Protein AF-A0A8J2MKS6-F1 (afdb_monomer_lite)

Secondary structure (DSSP, 8-state):
-HHHHH--EEEEEEEPPGGGPPPEEEES-SSPPPPTT--EEEE-S-HHHHHHHHH--HHHHSS---GGG----TT-

Radius of gyration: 13.7 Å; chains: 1; bounding box: 35×25×32 Å

Organism: Cotesia congregata (NCBI:txid51543)

Structure (mmCIF, N/CA/C/O backbone):
data_AF-A0A8J2MKS6-F1
#
_entry.id   AF-A0A8J2MKS6-F1
#
loop_
_atom_site.group_PDB
_atom_site.id
_atom_site.type_symbol
_atom_site.label_atom_id
_atom_site.label_alt_id
_atom_site.label_comp_id
_atom_site.label_asym_id
_atom_site.label_entity_id
_atom_site.label_seq_id
_atom_site.pdbx_PDB_ins_code
_atom_site.Cartn_x
_atom_site.Cartn_y
_atom_site.Cartn_z
_atom_site.occupancy
_atom_site.B_iso_or_equiv
_atom_site.auth_seq_id
_atom_site.auth_comp_id
_atom_site.auth_asym_id
_atom_site.auth_atom_id
_atom_site.pdbx_PDB_model_num
ATOM 1 N N . LEU A 1 1 ? -6.121 -4.435 -3.006 1.00 86.75 1 LEU A N 1
ATOM 2 C CA . LEU A 1 1 ? -5.425 -4.196 -1.721 1.00 86.75 1 LEU A CA 1
ATOM 3 C C . LEU A 1 1 ? -5.413 -2.710 -1.369 1.00 86.75 1 LEU A C 1
ATOM 5 O O . LEU A 1 1 ? -6.165 -2.344 -0.479 1.00 86.75 1 LEU A O 1
ATOM 9 N N . CYS A 1 2 ? -4.641 -1.860 -2.063 1.00 91.00 2 CYS A N 1
ATOM 10 C CA . CYS A 1 2 ? -4.487 -0.440 -1.700 1.00 91.00 2 CYS A CA 1
ATOM 11 C C . CYS A 1 2 ? -5.823 0.310 -1.619 1.00 91.00 2 CYS A C 1
ATOM 13 O O . CYS A 1 2 ? -6.184 0.805 -0.558 1.00 91.00 2 CYS A O 1
ATOM 15 N N . PHE A 1 3 ? -6.605 0.303 -2.699 1.00 92.38 3 PHE A N 1
ATOM 16 C CA . PHE A 1 3 ? -7.880 1.019 -2.717 1.00 92.38 3 PHE A CA 1
ATOM 17 C C . PHE A 1 3 ? -8.946 0.331 -1.853 1.00 92.38 3 PHE A C 1
ATOM 19 O O . PHE A 1 3 ? -9.617 0.961 -1.044 1.00 92.38 3 PHE A O 1
ATOM 26 N N . THR A 1 4 ? -9.080 -0.990 -1.990 1.00 91.38 4 THR A N 1
ATOM 27 C CA . THR A 1 4 ? -10.188 -1.736 -1.380 1.00 91.38 4 THR A CA 1
ATOM 28 C C . THR A 1 4 ? -10.051 -1.940 0.128 1.00 91.38 4 THR A C 1
ATOM 30 O O . THR A 1 4 ? -11.055 -1.836 0.825 1.00 91.38 4 THR A O 1
ATOM 33 N N . LYS A 1 5 ? -8.839 -2.215 0.629 1.00 90.69 5 LYS A N 1
ATOM 34 C CA . LYS A 1 5 ? -8.581 -2.471 2.057 1.00 90.69 5 LYS A CA 1
ATOM 35 C C . LYS A 1 5 ? -7.931 -1.291 2.772 1.00 90.69 5 LYS A C 1
ATOM 37 O O . LYS A 1 5 ? -8.308 -1.005 3.892 1.00 90.69 5 LYS A O 1
ATOM 42 N N . LEU A 1 6 ? -6.957 -0.620 2.152 1.00 92.75 6 LEU A N 1
ATOM 43 C CA . LEU A 1 6 ? -6.215 0.462 2.819 1.00 92.75 6 LEU A CA 1
ATOM 44 C C . LEU A 1 6 ? -6.848 1.847 2.622 1.00 92.75 6 LEU A C 1
ATOM 46 O O . LEU A 1 6 ? -6.402 2.798 3.255 1.00 92.75 6 LEU A O 1
ATOM 50 N N . LYS A 1 7 ? -7.836 1.965 1.721 1.00 93.50 7 LYS A N 1
ATOM 51 C CA . LYS A 1 7 ? -8.429 3.237 1.271 1.00 93.50 7 LYS A CA 1
ATOM 52 C C . LYS A 1 7 ? -7.400 4.230 0.717 1.00 93.50 7 LYS A C 1
ATOM 54 O O . LYS A 1 7 ? -7.568 5.437 0.821 1.00 93.50 7 LYS A O 1
ATOM 59 N N . LEU A 1 8 ? -6.338 3.714 0.094 1.00 94.94 8 LEU A N 1
ATOM 60 C CA . LEU A 1 8 ? -5.284 4.511 -0.535 1.00 94.94 8 LEU A CA 1
ATOM 61 C C . LEU A 1 8 ? -5.323 4.337 -2.051 1.00 94.94 8 LEU A C 1
ATOM 63 O O . LEU A 1 8 ? -5.303 3.208 -2.556 1.00 94.94 8 LEU A O 1
ATOM 67 N N . LEU A 1 9 ? -5.321 5.447 -2.787 1.00 95.25 9 LEU A N 1
ATOM 68 C CA . LEU A 1 9 ? -5.249 5.422 -4.244 1.00 95.25 9 LEU A CA 1
ATOM 69 C C . LEU A 1 9 ? -3.781 5.427 -4.686 1.00 95.25 9 LEU A C 1
ATOM 71 O O . LEU A 1 9 ? -3.110 6.447 -4.580 1.00 95.25 9 LEU A O 1
ATOM 75 N N . LEU A 1 10 ? -3.279 4.289 -5.172 1.00 94.81 10 LEU A N 1
ATOM 76 C CA . LEU A 1 10 ? -1.938 4.175 -5.760 1.00 94.81 10 LEU A CA 1
ATOM 77 C C . LEU A 1 10 ? -1.960 4.708 -7.202 1.00 94.81 10 LEU A C 1
ATOM 79 O O . LEU A 1 10 ? -2.688 4.170 -8.032 1.00 94.81 10 LEU A O 1
ATOM 83 N N . LEU A 1 11 ? -1.157 5.731 -7.497 1.00 94.75 11 LEU A N 1
ATOM 84 C CA . LEU A 1 11 ? -1.052 6.347 -8.825 1.00 94.75 11 LEU A CA 1
ATOM 85 C C . LEU A 1 11 ? 0.124 5.817 -9.644 1.00 94.75 11 LEU A C 1
ATOM 87 O O . LEU A 1 11 ? -0.003 5.564 -10.842 1.00 94.75 11 LEU A O 1
ATOM 91 N N . ALA A 1 12 ? 1.286 5.706 -9.009 1.00 95.38 12 ALA A N 1
ATOM 92 C CA . ALA A 1 12 ? 2.538 5.411 -9.685 1.00 95.38 12 ALA A CA 1
ATOM 93 C C . ALA A 1 12 ? 3.463 4.603 -8.780 1.00 95.38 12 ALA A C 1
ATOM 95 O O . ALA A 1 12 ? 3.321 4.608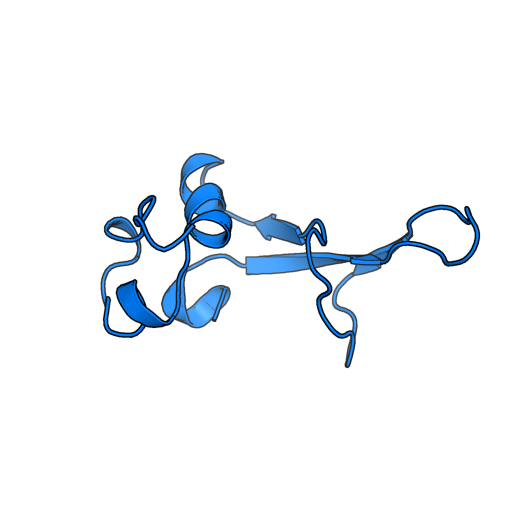 -7.555 1.00 95.38 12 ALA A O 1
ATOM 96 N N . ILE A 1 13 ? 4.428 3.931 -9.394 1.00 94.38 13 ILE A N 1
ATOM 97 C CA . ILE A 1 13 ? 5.517 3.255 -8.695 1.00 94.38 13 ILE A CA 1
ATOM 98 C C . ILE A 1 13 ? 6.850 3.636 -9.321 1.00 94.38 13 ILE A C 1
ATOM 100 O O . ILE A 1 13 ? 6.946 3.904 -10.519 1.00 94.38 13 ILE A O 1
ATOM 104 N N . GLU A 1 14 ? 7.885 3.637 -8.501 1.00 92.75 14 GLU A N 1
ATOM 105 C CA . GLU A 1 14 ? 9.261 3.712 -8.955 1.00 92.75 14 GLU A CA 1
ATOM 106 C C . GLU A 1 14 ? 9.709 2.344 -9.488 1.00 92.75 14 GLU A C 1
ATOM 108 O O . GLU A 1 14 ? 9.634 1.323 -8.799 1.00 92.75 14 GLU A O 1
ATOM 113 N N . ILE A 1 15 ? 10.201 2.329 -10.722 1.00 88.69 15 ILE A N 1
ATOM 114 C CA . ILE A 1 15 ? 10.880 1.189 -11.324 1.00 88.69 15 ILE A CA 1
ATOM 115 C C . ILE A 1 15 ? 12.369 1.515 -11.321 1.00 88.69 15 ILE A C 1
ATOM 117 O O . ILE A 1 15 ? 12.809 2.436 -12.013 1.00 88.69 15 ILE A O 1
ATOM 121 N N . LYS A 1 16 ? 13.136 0.766 -10.527 1.00 84.69 16 LYS A N 1
ATOM 122 C CA . LYS A 1 16 ? 14.595 0.893 -10.489 1.00 84.69 16 LYS A CA 1
ATOM 123 C C . LYS A 1 16 ? 15.171 0.429 -11.823 1.00 84.69 16 LYS A C 1
ATOM 125 O O . LYS A 1 16 ? 14.793 -0.635 -12.313 1.00 84.69 16 LYS A O 1
ATOM 130 N N . GLY A 1 17 ? 16.055 1.235 -12.402 1.00 76.88 17 GLY A N 1
ATOM 131 C CA . GLY A 1 17 ? 16.817 0.844 -13.580 1.00 76.88 17 GLY A CA 1
ATOM 132 C C . GLY A 1 17 ? 17.806 -0.275 -13.250 1.00 76.88 17 GLY A C 1
ATOM 133 O O . GLY A 1 17 ? 18.300 -0.379 -12.126 1.00 76.88 17 GLY A O 1
ATOM 134 N N . GLU A 1 18 ? 18.093 -1.134 -14.224 1.00 78.06 18 GLU A N 1
ATOM 135 C CA . GLU A 1 18 ? 19.158 -2.132 -14.095 1.00 78.06 18 GLU A CA 1
ATOM 136 C C . GLU A 1 18 ? 20.536 -1.478 -14.288 1.00 78.06 18 GLU A C 1
ATOM 138 O O . GLU A 1 18 ? 20.676 -0.498 -15.018 1.00 78.06 18 GLU A O 1
ATOM 143 N N . GLY A 1 19 ? 21.568 -2.013 -13.628 1.00 72.88 19 GLY A N 1
ATOM 144 C CA . GLY A 1 19 ? 22.964 -1.646 -13.908 1.00 72.88 19 GLY A CA 1
ATOM 145 C C . GLY A 1 19 ? 23.366 -0.202 -13.579 1.00 72.88 19 GLY A C 1
ATOM 146 O O . GLY A 1 19 ? 24.303 0.307 -14.182 1.00 72.88 19 GLY A O 1
ATOM 147 N N . GLY A 1 20 ? 22.676 0.464 -12.646 1.00 68.06 20 GLY A N 1
ATOM 148 C CA . GLY A 1 20 ? 22.962 1.859 -12.279 1.00 68.06 20 GLY A CA 1
ATOM 149 C C . GLY A 1 20 ? 22.270 2.898 -13.164 1.00 68.06 20 GLY A C 1
ATOM 150 O O . GLY A 1 20 ? 22.557 4.084 -13.036 1.00 68.06 20 GLY A O 1
ATOM 151 N N . ALA A 1 21 ? 21.356 2.470 -14.039 1.00 77.12 21 ALA A N 1
ATOM 152 C CA . ALA A 1 21 ? 20.480 3.377 -14.767 1.00 77.12 21 ALA A CA 1
ATOM 153 C C . ALA A 1 21 ? 19.481 4.074 -13.829 1.00 77.12 21 ALA A C 1
ATOM 155 O O . ALA A 1 21 ? 19.034 3.499 -12.831 1.00 77.12 21 ALA A O 1
ATOM 156 N N . ASP A 1 22 ? 19.096 5.296 -14.197 1.00 83.00 22 ASP A N 1
ATOM 157 C CA . ASP A 1 22 ? 18.165 6.114 -13.423 1.00 83.00 22 ASP A CA 1
ATOM 158 C C . ASP A 1 22 ? 16.830 5.403 -13.167 1.00 83.00 22 ASP A C 1
ATOM 160 O O . ASP A 1 22 ? 16.240 4.762 -14.049 1.00 83.00 22 ASP A O 1
ATOM 164 N N . SER A 1 23 ? 16.323 5.566 -11.945 1.00 85.94 23 SER A N 1
ATOM 165 C CA . SER A 1 23 ? 14.969 5.163 -11.581 1.00 85.94 23 SER A CA 1
ATOM 166 C C . SER A 1 23 ? 13.937 5.917 -12.417 1.00 85.94 23 SER A C 1
ATOM 168 O O . SER A 1 23 ? 14.013 7.134 -12.591 1.00 85.94 23 SER A O 1
ATOM 170 N N . LYS A 1 24 ? 12.912 5.204 -12.887 1.00 90.31 24 LYS A N 1
ATOM 171 C CA . LYS A 1 24 ? 11.793 5.794 -13.628 1.00 90.31 24 LYS A CA 1
ATOM 172 C C . LYS A 1 24 ? 10.524 5.734 -12.798 1.00 90.31 24 LYS A C 1
ATOM 174 O O . LYS A 1 24 ? 10.167 4.685 -12.266 1.00 90.31 24 LYS A O 1
ATOM 179 N N . ILE A 1 25 ? 9.799 6.846 -12.739 1.00 92.88 25 ILE A N 1
ATOM 180 C CA . ILE A 1 25 ? 8.446 6.863 -12.181 1.00 92.88 25 ILE A CA 1
ATOM 181 C C . ILE A 1 25 ? 7.497 6.386 -13.274 1.00 92.88 25 ILE A C 1
ATOM 183 O O . ILE A 1 25 ? 7.362 7.021 -14.318 1.00 92.88 25 ILE A O 1
ATOM 187 N N . SER A 1 26 ? 6.837 5.258 -13.038 1.00 92.88 26 SER A N 1
ATOM 188 C CA . SER A 1 26 ? 5.845 4.718 -13.955 1.00 92.88 26 SER A CA 1
ATOM 189 C C . SER A 1 26 ? 4.446 5.005 -13.430 1.00 92.88 26 SER A C 1
ATOM 191 O O . SER A 1 26 ? 4.086 4.569 -12.334 1.00 92.88 26 SER A O 1
ATOM 193 N N . ILE A 1 27 ? 3.664 5.756 -14.208 1.00 94.75 27 ILE A N 1
ATOM 194 C CA . ILE A 1 27 ? 2.288 6.139 -13.875 1.00 94.75 27 ILE A CA 1
ATOM 195 C C . ILE A 1 27 ? 1.345 5.044 -14.368 1.00 94.75 27 ILE A C 1
ATOM 197 O O . ILE A 1 27 ? 1.318 4.738 -15.557 1.00 94.75 27 ILE A O 1
ATOM 201 N N . ASN A 1 28 ? 0.572 4.466 -13.447 1.00 92.31 28 ASN A N 1
ATOM 202 C CA . ASN A 1 28 ? -0.345 3.353 -13.693 1.00 92.31 28 ASN A CA 1
ATOM 203 C C . ASN A 1 28 ? 0.237 2.242 -14.603 1.00 92.31 28 ASN A C 1
ATOM 205 O O . ASN A 1 28 ? -0.349 1.924 -15.648 1.00 92.31 28 ASN A O 1
ATOM 209 N N . PRO A 1 29 ? 1.397 1.652 -14.252 1.00 89.25 29 PRO A N 1
ATOM 210 C CA . PRO A 1 29 ? 1.987 0.612 -15.075 1.00 89.25 29 PRO A CA 1
ATOM 211 C C . PRO A 1 29 ? 1.082 -0.614 -15.117 1.00 89.25 29 PRO A C 1
ATOM 213 O O . PRO A 1 29 ? 0.656 -1.139 -14.086 1.00 89.25 29 PRO A O 1
ATOM 216 N N . ARG A 1 30 ? 0.839 -1.128 -16.321 1.00 87.62 30 ARG A N 1
ATOM 217 C CA . ARG A 1 30 ? 0.130 -2.395 -16.514 1.00 87.62 30 ARG A CA 1
ATOM 218 C C . ARG A 1 30 ? 1.124 -3.551 -16.442 1.00 87.62 30 ARG A C 1
ATOM 220 O O . ARG A 1 30 ? 2.118 -3.553 -17.157 1.00 87.62 30 ARG A O 1
ATOM 227 N N . GLY A 1 31 ? 0.857 -4.532 -15.580 1.00 81.69 31 GLY A N 1
ATOM 228 C CA . GLY A 1 31 ? 1.653 -5.764 -15.488 1.00 81.69 31 GLY A CA 1
ATOM 229 C C . GLY A 1 31 ? 3.012 -5.635 -14.788 1.00 81.69 31 GLY A C 1
ATOM 230 O O . GLY A 1 31 ? 3.755 -6.614 -14.745 1.00 81.69 31 GLY A O 1
ATOM 231 N N . ALA A 1 32 ? 3.345 -4.475 -14.212 1.00 84.25 32 ALA A N 1
ATOM 232 C CA . ALA A 1 32 ? 4.574 -4.328 -13.438 1.00 84.25 32 ALA A CA 1
ATOM 233 C C . ALA A 1 32 ? 4.508 -5.138 -12.136 1.00 84.25 32 ALA A C 1
ATOM 235 O O . ALA A 1 32 ? 3.535 -5.065 -11.381 1.00 84.25 32 ALA A O 1
ATOM 236 N N . LYS A 1 33 ? 5.571 -5.898 -11.860 1.00 85.12 33 LYS A N 1
ATOM 237 C CA . LYS A 1 33 ? 5.755 -6.569 -10.572 1.00 85.12 33 LYS A CA 1
ATOM 238 C C . LYS A 1 33 ? 6.344 -5.576 -9.575 1.00 85.12 33 LYS A C 1
ATOM 240 O O . LYS A 1 33 ? 7.310 -4.885 -9.881 1.00 85.12 33 LYS A O 1
ATOM 245 N N . ILE A 1 34 ? 5.766 -5.524 -8.379 1.00 88.38 34 ILE A N 1
ATOM 246 C CA . ILE A 1 34 ? 6.274 -4.696 -7.284 1.00 88.38 34 ILE A CA 1
ATOM 247 C C . ILE A 1 34 ? 7.429 -5.454 -6.627 1.00 88.38 34 ILE A C 1
ATOM 249 O O . ILE A 1 34 ? 7.234 -6.561 -6.123 1.00 88.38 34 ILE A O 1
ATOM 253 N N . ALA A 1 35 ? 8.623 -4.867 -6.653 1.00 87.12 35 ALA A N 1
ATOM 254 C CA . ALA A 1 35 ? 9.797 -5.419 -5.995 1.00 87.12 35 ALA A CA 1
ATOM 255 C C . ALA A 1 35 ? 9.850 -4.987 -4.520 1.00 87.12 35 ALA A C 1
ATOM 257 O O . ALA A 1 35 ? 9.143 -4.078 -4.073 1.00 87.12 35 ALA A O 1
ATOM 258 N N . ALA A 1 36 ? 10.712 -5.640 -3.741 1.00 86.88 36 ALA A N 1
ATOM 259 C CA . ALA A 1 36 ? 11.000 -5.178 -2.392 1.00 86.88 36 ALA A CA 1
ATOM 260 C C . ALA A 1 36 ? 11.575 -3.751 -2.436 1.00 86.88 36 ALA A C 1
ATOM 262 O O . ALA A 1 36 ? 12.407 -3.430 -3.285 1.00 86.88 36 ALA A O 1
ATOM 263 N N . ASN A 1 37 ? 11.147 -2.902 -1.498 1.00 87.25 37 ASN A N 1
ATOM 264 C CA . ASN A 1 37 ? 11.568 -1.499 -1.407 1.00 87.25 37 ASN A CA 1
ATOM 265 C C . ASN A 1 37 ? 11.251 -0.656 -2.661 1.00 87.25 37 ASN A C 1
ATOM 267 O O . ASN A 1 37 ? 11.976 0.293 -2.956 1.00 87.25 37 ASN A O 1
ATOM 271 N N . THR A 1 38 ? 10.189 -0.992 -3.400 1.00 91.88 38 THR A N 1
ATOM 272 C CA . THR A 1 38 ? 9.614 -0.106 -4.422 1.00 91.88 38 THR A CA 1
ATOM 273 C C . THR A 1 38 ? 8.919 1.080 -3.758 1.00 91.88 38 THR A C 1
ATOM 275 O O . THR A 1 38 ? 8.058 0.897 -2.893 1.00 91.88 38 THR A O 1
ATOM 278 N N . GLN A 1 39 ? 9.247 2.295 -4.195 1.00 93.69 39 GLN A N 1
ATOM 279 C CA . GLN A 1 39 ? 8.540 3.495 -3.770 1.00 93.69 39 GLN A CA 1
ATOM 280 C C . GLN A 1 39 ? 7.212 3.626 -4.529 1.00 93.69 39 GLN A C 1
ATOM 282 O O . GLN A 1 39 ? 7.171 3.568 -5.757 1.00 93.69 39 GLN A O 1
ATOM 287 N N . GLY A 1 40 ? 6.111 3.775 -3.791 1.00 94.12 40 GLY A N 1
ATOM 288 C CA . GLY A 1 40 ? 4.773 3.985 -4.346 1.00 94.12 40 GLY A CA 1
ATOM 289 C C . GLY A 1 40 ? 4.285 5.411 -4.105 1.00 94.12 40 GLY A C 1
ATOM 290 O O . GLY A 1 40 ? 4.528 5.980 -3.043 1.00 94.12 40 GLY A O 1
ATOM 291 N N . PHE A 1 41 ? 3.569 5.968 -5.076 1.00 94.94 41 PHE A N 1
ATOM 292 C CA . PHE A 1 41 ? 2.975 7.301 -5.011 1.00 94.94 41 PHE A CA 1
ATOM 293 C C . PHE A 1 41 ? 1.472 7.175 -4.793 1.00 94.94 41 PHE A C 1
ATOM 295 O O . PHE A 1 41 ? 0.772 6.581 -5.616 1.00 94.94 41 PHE A O 1
ATOM 302 N N . PHE A 1 42 ? 0.980 7.732 -3.690 1.00 96.06 42 PHE A N 1
ATOM 303 C CA . PHE A 1 42 ? -0.408 7.592 -3.265 1.00 96.06 42 PHE A CA 1
ATOM 304 C C . PHE A 1 42 ? -1.109 8.949 -3.170 1.00 96.06 42 PHE A C 1
ATOM 306 O O . PHE A 1 42 ? -0.493 9.934 -2.773 1.00 96.06 42 PHE A O 1
ATOM 313 N N . ILE A 1 43 ? -2.409 8.972 -3.467 1.00 94.44 43 ILE A N 1
ATOM 314 C CA . ILE A 1 43 ? -3.325 10.029 -3.026 1.00 94.44 43 ILE A CA 1
ATOM 315 C C . ILE A 1 43 ? -4.017 9.542 -1.748 1.00 94.44 43 ILE A C 1
ATOM 317 O O . ILE A 1 43 ? -4.589 8.448 -1.722 1.00 94.44 43 ILE A O 1
ATOM 321 N N . ALA A 1 44 ? -3.950 10.365 -0.704 1.00 94.56 44 ALA A N 1
ATOM 322 C CA . ALA A 1 44 ? -4.549 10.145 0.610 1.00 94.56 44 ALA A CA 1
ATOM 323 C C . ALA A 1 44 ? -4.858 11.497 1.272 1.00 94.56 44 ALA A C 1
ATOM 325 O O . ALA A 1 44 ? -4.412 12.535 0.780 1.00 94.56 44 ALA A O 1
ATOM 326 N N . GLN A 1 45 ? -5.589 11.493 2.389 1.00 93.12 45 GLN A N 1
ATOM 327 C CA . GLN A 1 45 ? -5.910 12.727 3.115 1.00 93.12 45 GLN A CA 1
ATOM 328 C C . GLN A 1 45 ? -4.750 13.197 4.000 1.00 93.12 45 GLN A C 1
ATOM 330 O O . GLN A 1 45 ? -4.638 14.383 4.302 1.00 93.12 45 GLN A O 1
ATOM 335 N N . SER A 1 46 ? -3.869 12.281 4.415 1.00 94.56 46 SER A N 1
ATOM 336 C CA . SER A 1 46 ? -2.684 12.606 5.211 1.00 94.56 46 SER A CA 1
ATOM 337 C C . SER A 1 46 ? -1.542 11.609 5.001 1.00 94.56 46 SER A C 1
ATOM 339 O O . SER A 1 46 ? -1.741 10.486 4.534 1.00 94.56 46 SER A O 1
ATOM 341 N N . ALA A 1 47 ? -0.328 11.998 5.400 1.00 91.38 47 ALA A N 1
ATOM 342 C CA . ALA A 1 47 ? 0.834 11.108 5.382 1.00 91.38 47 ALA A CA 1
ATOM 343 C C . ALA A 1 47 ? 0.671 9.902 6.329 1.00 91.38 47 ALA A C 1
ATOM 345 O O . ALA A 1 47 ? 1.184 8.817 6.047 1.00 91.38 47 ALA A O 1
ATOM 346 N N . ASP A 1 48 ? -0.059 10.067 7.433 1.00 90.81 48 ASP A N 1
ATOM 347 C CA . ASP A 1 48 ? -0.286 9.000 8.408 1.00 90.81 48 ASP A CA 1
ATOM 348 C C . ASP A 1 48 ? -1.150 7.872 7.839 1.00 90.81 48 ASP A C 1
ATOM 350 O O . ASP A 1 48 ? -0.865 6.697 8.077 1.00 90.81 48 ASP A O 1
ATOM 354 N N . GLU A 1 49 ? -2.128 8.198 6.994 1.00 92.94 49 GLU A N 1
ATOM 355 C CA . GLU A 1 49 ? -2.912 7.193 6.275 1.00 92.94 49 GLU A CA 1
ATOM 356 C C . GLU A 1 49 ? -2.050 6.343 5.338 1.00 92.94 49 GLU A C 1
ATOM 358 O O . GLU A 1 49 ? -2.262 5.131 5.228 1.00 92.94 49 GLU A O 1
ATOM 363 N N . VAL A 1 50 ? -1.055 6.959 4.690 1.00 94.00 50 VAL A N 1
ATOM 364 C CA . V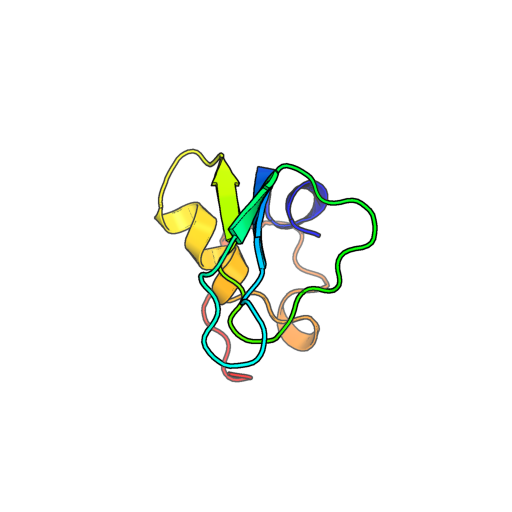AL A 1 50 ? -0.143 6.277 3.760 1.00 94.00 50 VAL A CA 1
ATOM 365 C C . VAL A 1 50 ? 0.765 5.290 4.497 1.00 94.00 50 VAL A C 1
ATOM 367 O O . VAL A 1 50 ? 1.046 4.210 3.970 1.00 94.00 50 VAL A O 1
ATOM 370 N N . LYS A 1 51 ? 1.162 5.579 5.747 1.00 92.56 51 LYS A N 1
ATOM 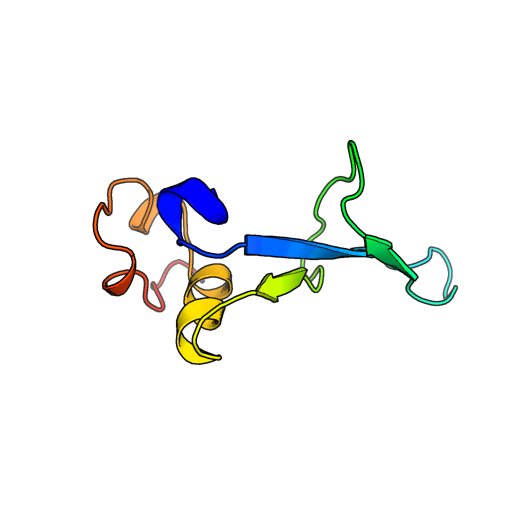371 C CA . LYS A 1 51 ? 2.004 4.675 6.561 1.00 92.56 51 LYS A CA 1
ATOM 372 C C . LYS A 1 51 ? 1.390 3.281 6.736 1.00 92.56 51 LYS A C 1
ATOM 374 O O . LYS A 1 51 ? 2.123 2.304 6.883 1.00 92.56 51 LYS A O 1
ATOM 379 N N . ARG A 1 52 ? 0.063 3.144 6.648 1.00 93.25 52 ARG A N 1
ATOM 380 C CA . ARG A 1 52 ? -0.626 1.842 6.698 1.00 93.25 52 ARG A CA 1
ATOM 381 C C . ARG A 1 52 ? -0.171 0.889 5.594 1.00 93.25 52 ARG A C 1
ATOM 383 O O . ARG A 1 52 ? -0.053 -0.307 5.846 1.00 93.25 52 ARG A O 1
ATOM 390 N N . ALA A 1 53 ? 0.144 1.400 4.400 1.00 93.50 53 ALA A N 1
ATOM 391 C CA . ALA A 1 53 ? 0.684 0.584 3.310 1.00 93.50 53 ALA A CA 1
ATOM 392 C C . ALA A 1 53 ? 2.038 -0.040 3.671 1.00 93.50 53 ALA A C 1
ATOM 394 O O . ALA A 1 53 ? 2.314 -1.174 3.287 1.00 93.50 53 ALA A O 1
ATOM 395 N N . TRP A 1 54 ? 2.852 0.669 4.457 1.00 92.25 54 TRP A N 1
ATOM 396 C CA . TRP A 1 54 ? 4.137 0.169 4.940 1.00 92.25 54 TRP A CA 1
ATOM 397 C C . TRP A 1 54 ? 3.989 -0.885 6.046 1.00 92.25 54 TRP A C 1
ATOM 399 O O . TRP A 1 54 ? 4.756 -1.849 6.098 1.00 92.25 54 TRP A O 1
ATOM 409 N N . PHE A 1 55 ? 2.997 -0.709 6.923 1.00 93.12 55 PHE A N 1
ATOM 410 C CA . PHE A 1 55 ? 2.733 -1.608 8.049 1.00 93.12 55 PHE A CA 1
ATOM 411 C C . PHE A 1 55 ? 1.851 -2.811 7.705 1.00 93.12 55 PHE A C 1
ATOM 413 O O . PHE A 1 55 ? 1.715 -3.721 8.527 1.00 93.12 55 PHE A O 1
ATOM 420 N N . TYR A 1 56 ? 1.240 -2.836 6.520 1.00 93.69 56 TYR A N 1
ATOM 421 C CA . TYR A 1 56 ? 0.366 -3.927 6.118 1.00 93.69 56 TYR A CA 1
ATOM 422 C C . TYR A 1 56 ? 1.112 -5.268 6.122 1.00 93.69 56 TYR A C 1
ATOM 424 O O . TYR A 1 56 ? 2.147 -5.437 5.478 1.00 93.69 56 TYR A O 1
ATOM 432 N N . CYS A 1 57 ? 0.543 -6.244 6.823 1.00 94.75 57 CYS A N 1
ATOM 433 C CA . CYS A 1 57 ? 1.007 -7.618 6.858 1.00 94.75 57 CYS A CA 1
ATOM 434 C C . CYS A 1 57 ? -0.197 -8.504 6.580 1.00 94.75 57 CYS A C 1
ATOM 436 O O . CYS A 1 57 ? -1.223 -8.358 7.241 1.00 94.75 57 CYS A O 1
ATOM 438 N N . LYS A 1 58 ? -0.080 -9.429 5.625 1.00 92.31 58 LYS A N 1
ATOM 439 C CA . LYS A 1 58 ? -1.184 -10.333 5.294 1.00 92.31 58 LYS A CA 1
ATOM 440 C C . LYS A 1 58 ? -1.590 -11.177 6.511 1.00 92.31 58 LYS A C 1
ATOM 442 O O . LYS A 1 58 ? -2.756 -11.194 6.859 1.00 92.31 58 LYS A O 1
ATOM 447 N N . ALA A 1 59 ? -0.627 -11.759 7.226 1.00 93.94 59 ALA A N 1
ATOM 448 C CA . ALA A 1 59 ? -0.911 -12.623 8.374 1.00 93.94 59 ALA A CA 1
ATOM 449 C C . ALA A 1 59 ? -1.636 -11.914 9.536 1.00 93.94 59 ALA A C 1
ATOM 451 O O . ALA A 1 59 ? -2.399 -12.553 10.249 1.00 93.94 59 ALA A O 1
ATOM 452 N N . CYS A 1 60 ? -1.407 -10.611 9.741 1.00 94.00 60 CYS A N 1
ATOM 453 C CA . CYS A 1 60 ? -2.023 -9.867 10.848 1.00 94.00 60 CYS A CA 1
ATOM 454 C C . CYS A 1 60 ? -3.235 -9.029 10.432 1.00 94.00 60 CYS A C 1
ATOM 456 O O . CYS A 1 60 ? -4.108 -8.776 11.254 1.00 94.00 60 CYS A O 1
ATOM 458 N N . HIS A 1 61 ? -3.260 -8.528 9.194 1.00 94.44 61 HIS A N 1
ATOM 459 C CA . HIS A 1 61 ? -4.190 -7.481 8.762 1.00 94.44 61 HIS A CA 1
ATOM 460 C C . HIS A 1 61 ? -5.104 -7.916 7.605 1.00 94.44 61 HIS A C 1
ATOM 462 O O . HIS A 1 61 ? -5.804 -7.076 7.041 1.00 94.44 61 HIS A O 1
ATOM 468 N N . GLU A 1 62 ? -5.111 -9.197 7.221 1.00 93.69 62 GLU A N 1
ATOM 469 C CA . GLU A 1 62 ? -5.989 -9.697 6.154 1.00 93.69 62 GLU A CA 1
ATOM 470 C C . GLU A 1 62 ? -7.475 -9.580 6.517 1.00 93.69 62 GLU A C 1
ATOM 472 O O . GLU A 1 62 ? -8.246 -9.102 5.684 1.00 93.69 62 GLU A O 1
ATOM 477 N N . ASP A 1 63 ? -7.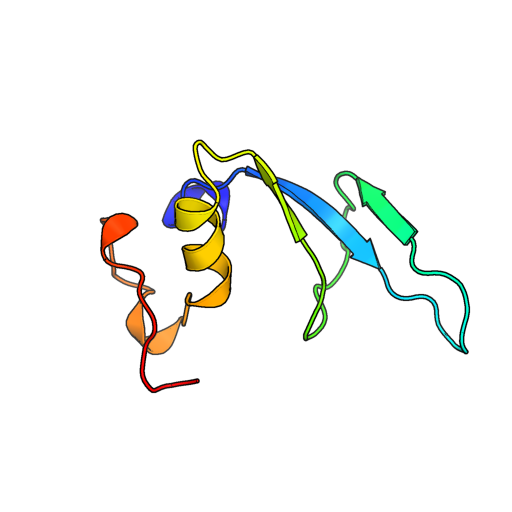863 -9.893 7.754 1.00 92.62 63 ASP A N 1
ATOM 478 C CA . ASP A 1 63 ? -9.273 -9.900 8.188 1.00 92.62 63 ASP A CA 1
ATOM 479 C C . ASP A 1 63 ? -9.745 -8.591 8.837 1.00 92.62 63 ASP A C 1
ATOM 481 O O . ASP A 1 63 ? -10.902 -8.453 9.242 1.00 92.62 63 ASP A O 1
ATOM 485 N N . ILE A 1 64 ? -8.866 -7.591 8.910 1.00 91.44 64 ILE A N 1
ATOM 486 C CA . ILE A 1 64 ? -9.219 -6.273 9.433 1.00 91.44 64 ILE A CA 1
ATOM 487 C C . ILE A 1 64 ? -10.163 -5.570 8.449 1.00 91.44 64 ILE A C 1
ATOM 489 O O . ILE A 1 64 ? -9.859 -5.419 7.262 1.00 91.44 64 ILE A O 1
ATOM 493 N N . LYS A 1 65 ? -11.317 -5.127 8.962 1.00 88.75 65 LYS A N 1
ATOM 494 C CA . LYS A 1 65 ? -12.316 -4.353 8.206 1.00 88.75 65 LYS A CA 1
ATOM 495 C C . LYS A 1 65 ? -12.085 -2.848 8.284 1.00 88.75 65 LYS A C 1
ATOM 497 O O . LYS A 1 65 ? -12.373 -2.156 7.317 1.00 88.75 65 LYS A O 1
ATOM 502 N N . ASP A 1 66 ? -11.592 -2.379 9.426 1.00 92.00 66 ASP A N 1
ATOM 503 C CA . ASP A 1 66 ? -11.303 -0.972 9.688 1.00 92.00 66 ASP A CA 1
ATOM 504 C C . ASP A 1 66 ? -9.818 -0.686 9.441 1.00 92.00 66 ASP A C 1
ATOM 506 O O . ASP A 1 66 ? -8.941 -1.134 10.185 1.00 92.00 66 ASP A O 1
ATOM 510 N N . GLU A 1 67 ? -9.522 0.072 8.389 1.00 90.31 67 GLU A N 1
ATOM 511 C CA . GLU A 1 67 ? -8.160 0.422 8.003 1.00 90.31 67 GLU A CA 1
ATOM 512 C C . GLU A 1 67 ? -7.387 1.193 9.085 1.00 90.31 67 GLU A C 1
ATOM 514 O O . GLU A 1 67 ? -6.155 1.185 9.076 1.00 90.31 67 GLU A O 1
ATOM 519 N N . THR A 1 68 ? -8.058 1.848 10.037 1.00 91.00 68 THR A N 1
ATOM 520 C CA . THR A 1 68 ? -7.407 2.610 11.119 1.00 91.00 68 THR A CA 1
ATOM 521 C C . THR A 1 68 ? -6.693 1.710 12.133 1.00 91.00 68 THR A C 1
ATOM 523 O O . THR A 1 68 ? -5.779 2.150 12.841 1.00 91.00 68 THR A O 1
ATOM 526 N N . LEU A 1 69 ? -7.043 0.421 12.165 1.00 92.00 69 LEU A N 1
ATOM 527 C CA . LEU A 1 69 ? -6.407 -0.587 13.013 1.00 92.00 69 LEU A CA 1
ATOM 528 C C . LEU A 1 69 ? -5.101 -1.134 12.417 1.00 92.00 69 LEU A C 1
ATOM 530 O O . LEU A 1 69 ? -4.348 -1.816 13.114 1.00 92.00 69 LEU A O 1
ATOM 534 N N . ILE A 1 70 ? -4.793 -0.817 11.154 1.00 92.75 70 ILE A N 1
ATOM 535 C CA . ILE A 1 70 ? -3.566 -1.255 10.482 1.00 92.75 70 ILE A CA 1
ATOM 536 C C . ILE A 1 70 ? -2.380 -0.455 11.027 1.00 92.75 70 ILE A C 1
ATOM 538 O O . ILE A 1 70 ? -2.116 0.678 10.623 1.00 92.75 70 ILE A O 1
ATOM 542 N N . LYS A 1 71 ? -1.645 -1.066 11.955 1.00 91.12 71 LYS A N 1
ATOM 543 C CA . LYS A 1 71 ? -0.493 -0.474 12.649 1.00 91.12 71 LYS A CA 1
ATOM 544 C C . LYS A 1 71 ?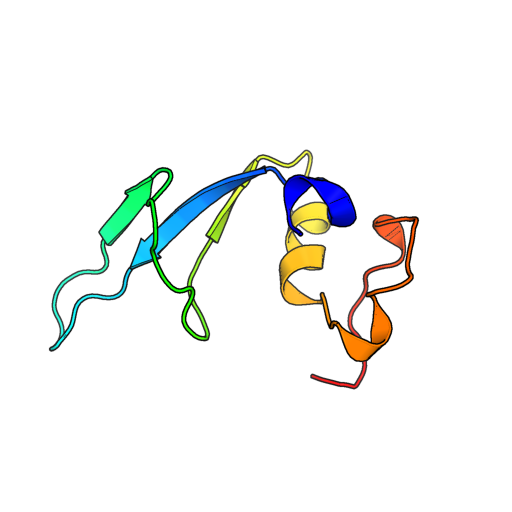 0.727 -1.382 12.534 1.00 91.12 71 LYS A C 1
ATOM 546 O O . LYS A 1 71 ? 0.652 -2.475 11.983 1.00 91.12 71 LYS A O 1
ATOM 551 N N . LYS A 1 72 ? 1.878 -0.934 13.041 1.00 92.44 72 LYS A N 1
ATOM 552 C CA . LYS A 1 72 ? 3.105 -1.741 13.044 1.00 92.44 72 LYS A CA 1
ATOM 553 C C . LYS A 1 72 ? 2.872 -3.059 13.803 1.00 92.44 72 LYS A C 1
ATOM 555 O O . LYS A 1 72 ? 2.637 -3.044 15.008 1.00 92.44 72 LYS A O 1
ATOM 560 N N . CYS A 1 73 ? 2.950 -4.181 13.091 1.00 92.00 73 CYS A N 1
ATOM 561 C CA . CYS A 1 73 ? 2.906 -5.526 13.665 1.00 92.00 73 CYS A CA 1
ATOM 562 C C . CYS A 1 73 ? 4.325 -6.039 13.971 1.00 92.00 73 CYS A C 1
ATOM 564 O O . CYS A 1 73 ? 5.309 -5.426 13.565 1.00 92.00 73 CYS A O 1
ATOM 566 N N . LYS A 1 74 ? 4.435 -7.169 14.683 1.00 90.12 74 LYS A N 1
ATOM 567 C CA . LYS A 1 74 ? 5.725 -7.791 15.047 1.00 90.12 74 LYS A CA 1
ATOM 568 C C . LYS A 1 74 ? 6.312 -8.705 13.964 1.00 90.12 74 LYS A C 1
ATOM 570 O O . LYS A 1 74 ? 7.410 -9.213 14.138 1.00 90.12 74 LYS A O 1
ATOM 575 N N . CYS A 1 75 ? 5.592 -8.939 12.866 1.00 87.00 75 CYS A N 1
ATOM 576 C CA . CYS A 1 75 ? 6.065 -9.776 11.757 1.00 87.00 75 CYS A CA 1
ATOM 577 C C . CYS A 1 75 ? 7.175 -9.114 10.927 1.00 87.00 75 CYS A C 1
ATOM 579 O O . CYS A 1 75 ? 7.665 -9.727 9.980 1.00 87.00 75 CYS A O 1
ATOM 581 N N . LYS A 1 76 ? 7.509 -7.856 11.230 1.00 64.12 76 LYS A N 1
ATOM 582 C CA . LYS A 1 76 ? 8.447 -7.031 10.483 1.00 64.12 76 LYS A CA 1
ATOM 583 C C . LYS A 1 76 ? 9.233 -6.121 11.4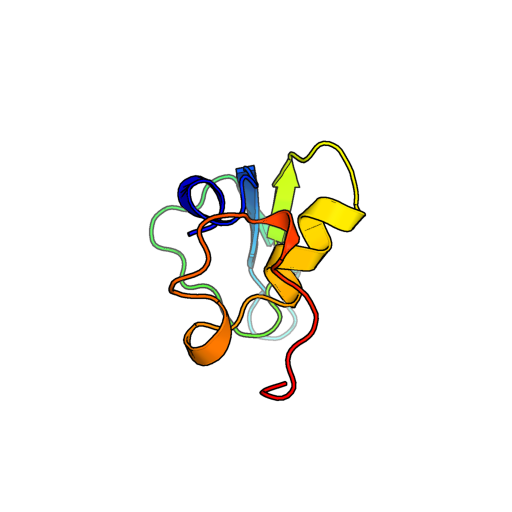20 1.00 64.12 76 LYS A C 1
ATOM 585 O O . LYS A 1 76 ? 8.626 -5.606 12.388 1.00 64.12 76 LYS A O 1
#

Foldseek 3Di:
DQCPQLVKAWFWKWDDDPPPDDIDIGGPDDPDDDDPPIDTDIDDPDPVSVCLVVQDDCVPCVPPRDNVPSDHDPVD

pLDDT: mean 90.03, std 6.08, range [64.12, 96.06]

Sequence (76 aa):
LCFTKLKLLLLAIEIKGEGGADSKISINPRGAKIAANTQGFFIAQSADEVKRAWFYCKACHEDIKDETLIKKCKCK